Protein AF-A0A5N5TC20-F1 (afdb_monomer)

Radius of gyration: 16.51 Å; Cα contacts (8 Å, |Δi|>4): 158; chains: 1; bounding box: 36×31×54 Å

pLDDT: mean 88.15, std 13.9, range [43.94, 98.19]

Sequence (107 aa):
MNMAFHKQVLIDKEVLVNIVSNSEANRSLQSTLQPEPLHLLLEFHMQSATGAPVELLIQVTDESDPQLLLTAVISEKSYQSLRSSQGLLVDFKNFPLLFTELIEKCF

Mean predicted aligned error: 6.37 Å

Nearest PDB structures (foldseek):
  2y3v-assembly4_D  TM=8.595E-01  e=1.139E-04  Danio rerio
  4ckp-assembly1_B  TM=8.440E-01  e=1.205E-04  Leishmania major
  4ckm-assembly2_C  TM=8.521E-01  e=1.999E-04  Leishmania major
  4ckm-assembl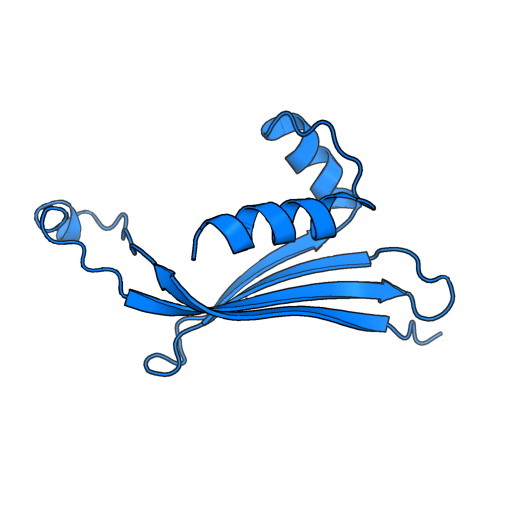y1_A-2  TM=8.443E-01  e=2.114E-04  Leishmania major
  4ckp-assembly1_E  TM=8.484E-01  e=4.916E-04  Leishmania major

Organism: NCBI:txid96803

Solvent-accessible surface area (backbone atoms only — not comparable to full-atom values): 6480 Å² total; per-residue (Å²): 131,88,82,58,68,40,78,45,79,76,43,80,45,78,43,77,40,76,81,82,69,90,49,81,89,45,66,86,59,65,88,68,73,64,64,42,78,31,36,37,36,31,35,41,35,22,33,59,91,75,67,44,80,47,32,40,39,40,38,41,35,32,94,90,40,84,82,47,70,48,77,48,77,44,33,64,76,57,39,56,58,50,30,65,77,68,68,51,90,67,54,72,86,55,36,64,60,57,49,47,62,55,56,59,70,75,108

InterPro domains:
  IPR032396 Spindle assembly abnormal protein 6, N-terminal [PF16531] (10-106)
  IPR038558 SAS-6, N-terminal domain superfamily [G3DSA:2.170.210.20] (7-107)

Foldseek 3Di:
DDQDKDKDKLDWDWDFAQDDDPDPVCPVVSPDRGTDTKTWTWMWIAGPPPRHTAWIKIWIGDPVDRVRTDIDIGGQVNVVVVCVVVVPPDHPVCVSVVVSVVVVVVD

Structure (mmCIF, N/CA/C/O backbone):
data_AF-A0A5N5TC20-F1
#
_entry.id   AF-A0A5N5TC20-F1
#
loop_
_atom_site.group_PDB
_atom_site.id
_atom_site.type_symbol
_atom_site.label_atom_id
_atom_site.label_alt_id
_atom_site.label_comp_id
_atom_site.label_asym_id
_atom_site.label_entity_id
_atom_site.label_seq_id
_atom_site.pdbx_PDB_ins_code
_atom_site.Cartn_x
_atom_site.Cartn_y
_atom_site.Cartn_z
_atom_site.occupancy
_atom_site.B_iso_or_equiv
_atom_site.auth_seq_id
_atom_site.auth_comp_id
_atom_site.auth_asym_id
_atom_site.auth_atom_id
_atom_site.pdbx_PDB_model_num
ATOM 1 N N . MET A 1 1 ? -5.630 1.370 -27.645 1.00 43.94 1 MET A N 1
ATOM 2 C CA . MET A 1 1 ? -5.236 0.017 -27.201 1.00 43.94 1 MET A CA 1
ATOM 3 C C . MET A 1 1 ? -5.478 -0.029 -25.701 1.00 43.94 1 MET A C 1
ATOM 5 O O . MET A 1 1 ? -4.817 0.723 -24.999 1.00 43.94 1 MET A O 1
ATOM 9 N N . ASN A 1 2 ? -6.491 -0.762 -25.226 1.00 46.72 2 ASN A N 1
ATOM 10 C CA . ASN A 1 2 ? -6.772 -0.863 -23.788 1.00 46.72 2 ASN A CA 1
ATOM 11 C C . ASN A 1 2 ? -5.582 -1.548 -23.113 1.00 46.72 2 ASN A C 1
ATOM 13 O O . ASN A 1 2 ? -5.293 -2.705 -23.414 1.00 46.72 2 ASN A O 1
ATOM 17 N N . MET A 1 3 ? -4.873 -0.836 -22.238 1.00 57.38 3 MET A N 1
ATOM 18 C CA . MET A 1 3 ? -3.901 -1.468 -21.355 1.00 57.38 3 MET A CA 1
ATOM 19 C C . MET A 1 3 ? -4.690 -2.178 -20.260 1.00 57.38 3 MET A C 1
ATOM 21 O O . MET A 1 3 ? -5.217 -1.541 -19.356 1.00 57.38 3 MET A O 1
ATOM 25 N N . ALA A 1 4 ? -4.843 -3.493 -20.396 1.00 79.50 4 ALA A N 1
ATOM 26 C CA . ALA A 1 4 ? -5.336 -4.317 -19.306 1.00 79.50 4 ALA A CA 1
ATOM 27 C C . ALA A 1 4 ? -4.272 -4.355 -18.197 1.00 79.50 4 ALA A C 1
ATOM 29 O O . ALA A 1 4 ? -3.072 -4.478 -18.479 1.00 79.50 4 ALA A O 1
ATOM 30 N N . PHE A 1 5 ? -4.725 -4.233 -16.952 1.00 80.88 5 PHE A N 1
ATOM 31 C CA . PHE A 1 5 ? -3.896 -4.349 -15.760 1.00 80.88 5 PHE A CA 1
ATOM 32 C C . PHE A 1 5 ? -4.316 -5.589 -14.978 1.00 80.88 5 PHE A C 1
ATOM 34 O O . PHE A 1 5 ? -5.503 -5.892 -14.856 1.00 80.88 5 PHE A O 1
ATOM 41 N N . HIS A 1 6 ? -3.330 -6.309 -14.459 1.00 89.19 6 HIS A N 1
ATOM 42 C CA . HIS A 1 6 ? -3.518 -7.354 -13.472 1.00 89.19 6 HIS A CA 1
ATOM 43 C C . HIS A 1 6 ? -3.269 -6.762 -12.085 1.00 89.19 6 HIS A C 1
ATOM 45 O O . HIS A 1 6 ? -2.299 -6.028 -11.892 1.00 89.19 6 HIS A O 1
ATOM 51 N N . LYS A 1 7 ? -4.150 -7.079 -11.138 1.00 92.56 7 LYS A N 1
ATOM 52 C CA . LYS A 1 7 ? -4.037 -6.658 -9.745 1.00 92.56 7 LYS A CA 1
ATOM 53 C C . LYS A 1 7 ? -3.665 -7.853 -8.881 1.00 92.56 7 LYS A C 1
ATOM 55 O O . LYS A 1 7 ? -4.331 -8.884 -8.959 1.00 92.56 7 LYS A O 1
ATOM 60 N N . GLN A 1 8 ? -2.651 -7.683 -8.046 1.00 94.06 8 GLN A N 1
ATOM 61 C CA . GLN A 1 8 ? -2.290 -8.623 -6.997 1.00 94.06 8 GLN A CA 1
ATOM 62 C C . GLN A 1 8 ? -2.524 -7.958 -5.641 1.00 94.06 8 GLN A C 1
ATOM 64 O O . GLN A 1 8 ? -1.855 -6.984 -5.308 1.00 94.06 8 GLN A O 1
ATOM 69 N N . VAL A 1 9 ? -3.448 -8.497 -4.852 1.00 96.81 9 VAL A N 1
ATOM 70 C CA . VAL A 1 9 ? -3.642 -8.078 -3.460 1.00 96.81 9 VAL A CA 1
ATOM 71 C C . VAL A 1 9 ? -2.504 -8.658 -2.618 1.00 96.81 9 VAL A C 1
ATOM 73 O O . VAL A 1 9 ? -2.258 -9.865 -2.654 1.00 96.81 9 VAL A O 1
ATOM 76 N N . LEU A 1 10 ? -1.785 -7.791 -1.909 1.00 96.88 10 LEU A N 1
ATOM 77 C CA . LEU A 1 10 ? -0.668 -8.140 -1.029 1.00 96.88 10 LEU A CA 1
ATOM 78 C C . LEU A 1 10 ? -1.101 -8.154 0.443 1.00 96.88 10 LEU A C 1
ATOM 80 O O . LEU A 1 10 ? -0.733 -9.064 1.176 1.00 96.88 10 LEU A O 1
ATOM 84 N N . ILE A 1 11 ? -1.919 -7.182 0.859 1.00 97.81 11 ILE A N 1
ATOM 85 C CA . ILE A 1 11 ? -2.552 -7.118 2.186 1.00 97.81 11 ILE A CA 1
ATOM 86 C C . ILE A 1 11 ? -3.986 -6.642 1.990 1.00 97.81 11 ILE A C 1
ATOM 88 O O . ILE A 1 11 ? -4.212 -5.743 1.191 1.00 97.81 11 ILE A O 1
ATOM 92 N N . ASP A 1 12 ? -4.921 -7.235 2.721 1.00 97.69 12 ASP A N 1
ATOM 93 C CA . ASP A 1 12 ? -6.325 -6.826 2.785 1.00 97.69 12 ASP A CA 1
ATOM 94 C C . ASP A 1 12 ? -6.860 -7.233 4.164 1.00 97.69 12 ASP A C 1
ATOM 96 O O . ASP A 1 12 ? -7.324 -8.361 4.353 1.00 97.69 12 ASP A O 1
ATOM 100 N N . LYS A 1 13 ? -6.591 -6.402 5.180 1.00 96.69 13 LYS A N 1
ATOM 101 C CA . LYS A 1 13 ? -6.765 -6.772 6.596 1.00 96.69 13 LYS A CA 1
ATOM 102 C C . LYS A 1 13 ? -7.085 -5.570 7.479 1.00 96.69 13 LYS A C 1
ATOM 104 O O . LYS A 1 13 ? -6.550 -4.486 7.272 1.00 96.69 13 LYS A O 1
ATOM 109 N N . GLU A 1 14 ? -7.839 -5.822 8.543 1.00 97.19 14 GLU A N 1
ATOM 110 C CA . GLU A 1 14 ? -7.954 -4.906 9.677 1.00 97.19 14 GL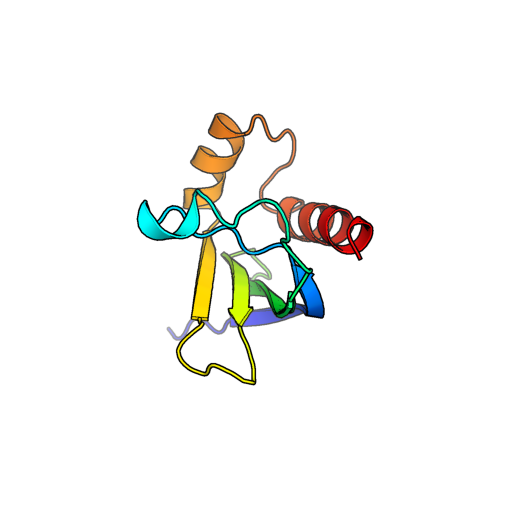U A CA 1
ATOM 111 C C . GLU A 1 14 ? -6.659 -4.914 10.509 1.00 97.19 14 GLU A C 1
ATOM 113 O O . GLU A 1 14 ? -6.106 -5.974 10.818 1.00 97.19 14 GLU A O 1
ATOM 118 N N . VAL A 1 15 ? -6.168 -3.727 10.858 1.00 96.19 15 VAL A N 1
ATOM 119 C CA . VAL A 1 15 ? -4.952 -3.495 11.643 1.00 96.19 15 VAL A CA 1
ATOM 120 C C . VAL A 1 15 ? -5.199 -2.414 12.694 1.00 96.19 15 VAL A C 1
ATOM 122 O O . VAL A 1 15 ? -5.929 -1.454 12.464 1.00 96.19 15 VAL A O 1
ATOM 125 N N . LEU A 1 16 ? -4.561 -2.548 13.858 1.00 94.81 16 LEU A N 1
ATOM 126 C CA . LEU A 1 16 ? -4.632 -1.542 14.917 1.00 94.81 16 LEU A CA 1
ATOM 127 C C . LEU A 1 16 ? -3.609 -0.429 14.662 1.00 94.81 16 LEU A C 1
ATOM 129 O O . LEU A 1 16 ? -2.405 -0.684 14.616 1.00 94.81 16 LEU A O 1
ATOM 133 N N . VAL A 1 17 ? -4.076 0.813 14.530 1.00 91.88 17 VAL A N 1
ATOM 134 C CA . VAL A 1 17 ? -3.242 1.970 14.172 1.00 91.88 17 VAL A CA 1
ATOM 135 C C . VAL A 1 17 ? -3.388 3.079 15.207 1.00 91.88 17 VAL A C 1
ATOM 137 O O . VAL A 1 17 ? -4.486 3.439 15.617 1.00 91.88 17 VAL A O 1
ATOM 140 N N . ASN A 1 18 ? -2.266 3.676 15.610 1.00 89.25 18 ASN A N 1
ATOM 141 C CA . ASN A 1 18 ? -2.293 4.906 16.399 1.00 89.25 18 ASN A CA 1
ATOM 142 C C . ASN A 1 18 ? -2.519 6.104 15.472 1.00 89.25 18 ASN A C 1
ATOM 144 O O . ASN A 1 18 ? -1.632 6.461 14.692 1.00 89.25 18 ASN A O 1
ATOM 148 N N . ILE A 1 19 ? -3.680 6.748 15.577 1.00 84.50 19 ILE A N 1
ATOM 149 C CA . ILE A 1 19 ? -4.024 7.911 14.755 1.00 84.50 19 ILE A CA 1
ATOM 150 C C . ILE A 1 19 ? -3.617 9.195 15.481 1.00 84.50 19 ILE A C 1
ATOM 152 O O . ILE A 1 19 ? -4.144 9.531 16.537 1.00 84.50 19 ILE A O 1
ATOM 156 N N . VAL A 1 20 ? -2.691 9.959 14.896 1.00 82.75 20 VAL A N 1
ATOM 157 C CA . VAL A 1 20 ? -2.269 11.259 15.442 1.00 82.75 20 VAL A CA 1
ATOM 158 C C . VAL A 1 20 ? -2.742 12.382 14.528 1.00 82.75 20 VAL A C 1
ATOM 160 O O . VAL A 1 20 ? -2.186 12.614 13.457 1.00 82.75 20 VAL A O 1
ATOM 163 N N . SER A 1 21 ? -3.753 13.126 14.974 1.00 74.44 21 SER A N 1
ATOM 164 C CA . SER A 1 21 ? -4.202 14.340 14.288 1.00 74.44 21 SER A CA 1
ATOM 165 C C . SER A 1 21 ? -3.320 15.532 14.661 1.00 74.44 21 SER A C 1
ATOM 167 O O . SER A 1 21 ? -3.193 15.873 15.835 1.00 74.44 21 SER A O 1
ATOM 169 N N . ASN A 1 22 ? -2.765 16.229 13.665 1.00 69.62 22 ASN A N 1
ATOM 170 C CA . ASN A 1 22 ? -1.903 17.404 13.876 1.00 69.62 22 ASN A CA 1
ATOM 171 C C . ASN A 1 22 ? -2.686 18.713 14.144 1.00 69.62 22 ASN A C 1
ATOM 173 O O . ASN A 1 22 ? -2.138 19.810 14.052 1.00 69.62 22 ASN A O 1
ATOM 177 N N . SER A 1 23 ? -3.980 18.597 14.453 1.00 70.31 23 SER A N 1
ATOM 178 C CA . SER A 1 23 ? -4.846 19.702 14.868 1.00 70.31 23 SER A CA 1
ATOM 179 C C . SER A 1 23 ? -4.367 20.275 16.207 1.00 70.31 23 SER A C 1
ATOM 181 O O . SER A 1 23 ? -4.157 19.532 17.168 1.00 70.31 23 SER A O 1
ATOM 183 N N . GLU A 1 24 ? -4.219 21.603 16.286 1.00 59.47 24 GLU A N 1
ATOM 184 C CA . GLU A 1 24 ? -3.825 22.312 17.515 1.00 59.47 24 GLU A CA 1
ATOM 185 C C . GLU A 1 24 ? -4.759 21.997 18.698 1.00 59.47 24 GLU A C 1
ATOM 187 O O . GLU A 1 24 ? -4.296 21.929 19.834 1.00 59.47 24 GLU A O 1
ATOM 192 N N . ALA A 1 25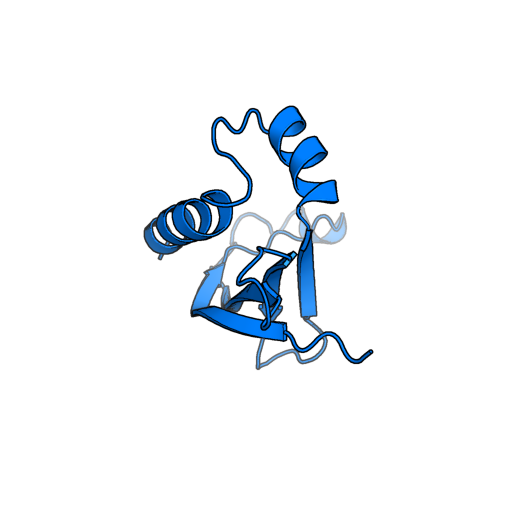 ? -6.038 21.704 18.432 1.00 58.94 25 ALA A N 1
ATOM 193 C CA . ALA A 1 25 ? -7.037 21.364 19.447 1.00 58.94 25 ALA A CA 1
ATOM 194 C C . ALA A 1 25 ? -6.809 19.991 20.111 1.00 58.94 25 ALA A C 1
ATOM 196 O O . ALA A 1 25 ? -7.236 19.784 21.244 1.00 58.94 25 ALA A O 1
ATOM 197 N N . ASN A 1 26 ? -6.104 19.071 19.444 1.00 55.00 26 ASN A N 1
ATOM 198 C CA . ASN A 1 26 ? -5.914 17.695 19.921 1.00 55.00 26 ASN A CA 1
ATOM 199 C C . ASN A 1 26 ? -4.546 17.450 20.570 1.00 55.00 26 ASN A C 1
ATOM 201 O O . ASN A 1 26 ? -4.311 16.370 21.107 1.00 55.00 26 ASN A O 1
ATOM 205 N N . ARG A 1 27 ? -3.646 18.443 20.579 1.00 55.00 27 ARG A N 1
ATOM 206 C CA . ARG A 1 27 ? -2.269 18.303 21.087 1.00 55.00 27 ARG A CA 1
ATOM 207 C C . ARG A 1 27 ? -2.208 18.021 22.602 1.00 55.00 27 ARG A C 1
ATOM 209 O O . ARG A 1 27 ? -1.281 17.366 23.065 1.00 55.00 27 ARG A O 1
ATOM 216 N N . SER A 1 28 ? -3.226 18.445 23.353 1.00 51.25 28 SER A N 1
ATOM 217 C CA . SER A 1 28 ? -3.365 18.246 24.808 1.00 51.25 28 SER A CA 1
ATOM 218 C C . SER A 1 28 ? -3.930 16.873 25.209 1.00 51.25 28 SER A C 1
ATOM 220 O O . SER A 1 28 ? -3.840 16.505 26.376 1.00 51.25 28 SER A O 1
ATOM 222 N N . LEU A 1 29 ? -4.533 16.134 24.267 1.00 54.00 29 LEU A N 1
ATOM 223 C CA . LEU A 1 29 ? -5.216 14.845 24.490 1.00 54.00 29 LEU A CA 1
ATOM 224 C C . LEU A 1 29 ? -4.395 13.636 23.999 1.00 54.00 29 LEU A C 1
ATOM 226 O O . LEU A 1 29 ? -4.825 12.494 24.124 1.00 54.00 29 LEU A O 1
ATOM 230 N N . GLN A 1 30 ? -3.184 13.870 23.478 1.00 53.66 30 GLN A N 1
ATOM 231 C CA . GLN A 1 30 ? -2.287 12.841 22.928 1.00 53.66 30 GLN A CA 1
ATOM 232 C C . GLN A 1 30 ? -1.762 11.829 23.972 1.00 53.66 30 GLN A C 1
ATOM 234 O O . GLN A 1 30 ? -1.072 10.883 23.602 1.00 53.66 30 GLN A O 1
ATOM 239 N N . SER A 1 31 ? -2.074 11.989 25.266 1.00 49.97 31 SER A N 1
ATOM 240 C CA . SER A 1 31 ? -1.640 11.076 26.334 1.00 49.97 31 SER A CA 1
ATOM 241 C C . SER A 1 31 ? -2.453 9.773 26.429 1.00 49.97 31 SER A C 1
ATOM 243 O O . SER A 1 31 ? -2.053 8.879 27.172 1.00 49.97 31 SER A O 1
ATOM 245 N N . THR A 1 32 ? -3.546 9.627 25.670 1.00 53.72 32 THR A N 1
ATOM 246 C CA . THR A 1 32 ? -4.394 8.417 25.635 1.00 53.72 32 THR A CA 1
ATOM 247 C C . THR A 1 32 ? -4.724 7.993 24.203 1.00 53.72 32 THR A C 1
ATOM 249 O O . THR A 1 32 ? -5.890 7.826 23.855 1.00 53.72 32 THR A O 1
ATOM 252 N N . LEU A 1 33 ? -3.715 7.846 23.344 1.00 65.50 33 LEU A N 1
ATOM 253 C CA . LEU A 1 33 ? -3.925 7.236 22.030 1.00 65.50 33 LEU A CA 1
ATOM 254 C C . LEU A 1 33 ? -4.184 5.738 22.225 1.00 65.50 33 LEU A C 1
ATOM 256 O O . LEU A 1 33 ? -3.260 4.973 22.500 1.00 65.50 33 LEU A O 1
ATOM 260 N N . GLN A 1 34 ? -5.452 5.337 22.157 1.00 80.75 34 GLN A N 1
ATOM 261 C CA . GLN A 1 34 ? -5.806 3.933 21.994 1.00 80.75 34 GLN A CA 1
ATOM 262 C C . GLN A 1 34 ? -5.696 3.593 20.503 1.00 80.75 34 GLN A C 1
ATOM 264 O O . GLN A 1 34 ? -6.159 4.388 19.687 1.00 80.75 34 GLN A O 1
ATOM 269 N N . PRO A 1 35 ? -5.071 2.462 20.131 1.00 90.25 35 PRO A N 1
ATOM 270 C CA . PRO A 1 35 ? -5.053 2.028 18.743 1.00 90.25 35 PRO A CA 1
ATOM 271 C C . PRO A 1 35 ? -6.481 1.834 18.224 1.00 90.25 35 PRO A C 1
ATOM 273 O O . PRO A 1 35 ? -7.293 1.193 18.894 1.00 90.25 35 PRO A O 1
ATOM 276 N N . GLU A 1 36 ? -6.765 2.360 17.039 1.00 90.81 36 GLU A N 1
ATOM 277 C CA . GLU A 1 36 ? -8.057 2.220 16.366 1.00 90.81 36 GLU A CA 1
ATOM 278 C C . GLU A 1 36 ? -7.957 1.153 15.263 1.00 90.81 36 GLU A C 1
ATOM 280 O O . GLU A 1 36 ? -6.926 1.089 14.580 1.00 90.81 36 GLU A O 1
ATOM 285 N N . PRO A 1 37 ? -8.972 0.283 15.098 1.00 94.62 37 PRO A N 1
ATOM 286 C CA . PRO A 1 37 ? -9.005 -0.681 14.007 1.00 94.62 37 PRO A CA 1
ATOM 287 C C . PRO A 1 37 ? -9.275 0.048 12.690 1.00 94.62 37 PRO A C 1
ATOM 289 O O . PRO A 1 37 ? -10.306 0.693 12.532 1.00 94.62 37 PRO A O 1
ATOM 292 N N . LEU A 1 38 ? -8.346 -0.059 11.746 1.00 96.12 38 LEU A N 1
ATOM 293 C CA . LEU A 1 38 ? -8.492 0.445 10.385 1.00 96.12 38 LEU A CA 1
ATOM 294 C C . LEU A 1 38 ? -8.224 -0.676 9.393 1.00 96.12 38 LEU A C 1
ATOM 296 O O . LEU A 1 38 ? -7.396 -1.552 9.631 1.00 96.12 38 LEU A O 1
ATOM 300 N N . HIS A 1 39 ? -8.874 -0.620 8.242 1.00 97.75 39 HIS A N 1
ATOM 301 C CA . HIS A 1 39 ? -8.653 -1.572 7.169 1.00 97.75 39 HIS A CA 1
ATOM 302 C C . HIS A 1 39 ? -7.516 -1.103 6.262 1.00 97.75 39 HIS A C 1
ATOM 304 O O . HIS A 1 39 ? -7.545 0.011 5.736 1.00 97.75 39 HIS A O 1
ATOM 310 N N . LEU A 1 40 ? -6.501 -1.947 6.091 1.00 98.00 40 LEU A N 1
ATOM 311 C CA . LEU A 1 40 ? -5.320 -1.701 5.275 1.00 98.00 40 LEU A CA 1
ATOM 312 C C . LEU A 1 40 ? -5.350 -2.593 4.032 1.00 98.00 40 LEU A C 1
ATOM 314 O O . LEU A 1 40 ? -5.297 -3.821 4.127 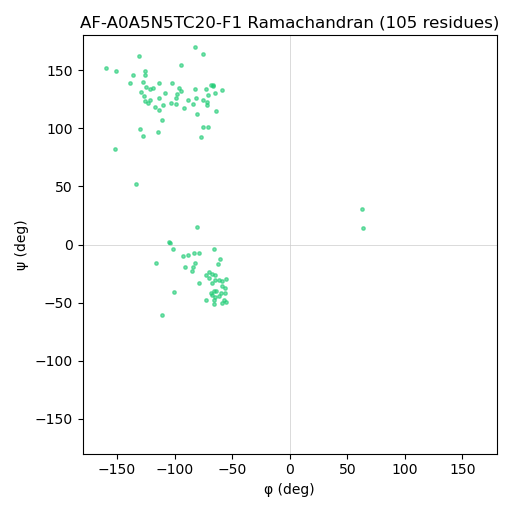1.00 98.00 40 LEU A O 1
ATOM 318 N N . LEU A 1 41 ? -5.348 -1.952 2.866 1.00 98.12 41 LEU A N 1
ATOM 319 C CA . LEU A 1 41 ? -5.248 -2.598 1.563 1.00 98.12 41 LEU A CA 1
ATOM 320 C C . LEU A 1 41 ? -3.924 -2.220 0.894 1.00 98.12 41 LEU A C 1
ATOM 322 O O . LEU A 1 41 ? -3.618 -1.041 0.712 1.00 98.12 41 LEU A O 1
ATOM 326 N N . LEU A 1 42 ? -3.147 -3.223 0.492 1.00 98.06 42 LEU A N 1
ATOM 327 C CA . LEU A 1 42 ? -1.991 -3.075 -0.387 1.00 98.06 42 LEU A CA 1
ATOM 328 C C . LEU A 1 42 ? -2.260 -3.857 -1.675 1.00 98.06 42 LEU A C 1
ATOM 330 O O . LEU A 1 42 ? -2.368 -5.082 -1.636 1.00 98.06 42 LEU A O 1
ATOM 334 N N . GLU A 1 43 ? -2.307 -3.176 -2.820 1.00 97.19 43 GLU A N 1
ATOM 335 C CA . GLU A 1 43 ? -2.421 -3.812 -4.139 1.00 97.19 43 GLU A CA 1
ATOM 336 C C . GLU A 1 43 ? -1.205 -3.483 -5.001 1.00 97.19 43 GLU A C 1
ATOM 338 O O . GLU A 1 43 ? -0.796 -2.329 -5.120 1.00 97.19 43 GLU A O 1
ATOM 343 N N . PHE A 1 44 ? -0.654 -4.488 -5.673 1.00 95.56 44 PHE A N 1
ATOM 344 C CA . PHE A 1 44 ? 0.350 -4.289 -6.704 1.00 95.56 44 PHE A CA 1
ATOM 345 C C . PHE A 1 44 ? -0.261 -4.449 -8.091 1.00 95.56 44 PHE A C 1
ATOM 347 O O . PHE A 1 44 ? -0.831 -5.488 -8.435 1.00 95.56 44 PHE A O 1
ATOM 354 N N . HIS A 1 45 ? -0.150 -3.399 -8.896 1.00 94.44 45 HIS A N 1
ATOM 355 C CA . HIS A 1 45 ? -0.671 -3.356 -10.251 1.00 94.44 45 HIS A CA 1
ATOM 356 C C . HIS A 1 45 ? 0.441 -3.664 -11.248 1.00 94.44 45 HIS A C 1
ATOM 358 O O . HIS A 1 45 ? 1.513 -3.055 -11.235 1.00 94.44 45 HIS A O 1
ATOM 364 N N . MET A 1 46 ? 0.163 -4.597 -12.152 1.00 90.94 46 MET A N 1
ATOM 365 C CA . MET A 1 46 ? 1.078 -5.041 -13.197 1.00 90.94 46 MET A CA 1
ATOM 366 C C . MET A 1 46 ? 0.398 -4.928 -14.559 1.00 90.94 46 MET A C 1
ATOM 368 O O . MET A 1 46 ? -0.805 -5.141 -14.702 1.00 90.94 46 MET A O 1
ATOM 372 N N . GLN A 1 47 ? 1.159 -4.614 -15.598 1.00 90.69 47 GLN A N 1
ATOM 373 C CA . GLN A 1 47 ? 0.643 -4.580 -16.959 1.00 90.69 47 GLN A CA 1
ATOM 374 C C . GLN A 1 47 ? 0.380 -6.013 -17.441 1.00 90.69 47 GLN A C 1
ATOM 376 O O . GLN A 1 47 ? 1.301 -6.825 -17.487 1.00 90.69 47 GLN A O 1
ATOM 381 N N . SER A 1 48 ? -0.851 -6.333 -17.855 1.00 86.50 48 SER A N 1
ATOM 382 C CA . SER A 1 48 ? -1.244 -7.723 -18.151 1.00 86.50 48 SER A CA 1
ATOM 383 C C . SER A 1 48 ? -0.442 -8.374 -19.282 1.00 86.50 48 SER A C 1
ATOM 385 O O . SER A 1 48 ? -0.262 -9.585 -19.279 1.00 86.50 48 SER A O 1
ATOM 387 N N . ALA A 1 49 ? 0.031 -7.592 -20.257 1.00 86.75 49 ALA A N 1
ATOM 388 C CA . ALA A 1 49 ? 0.734 -8.121 -21.428 1.00 86.75 49 ALA A CA 1
ATOM 389 C C . ALA A 1 49 ? 2.200 -8.496 -21.154 1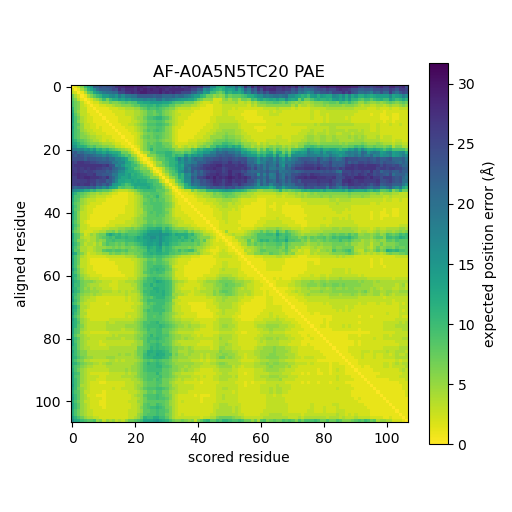.00 86.75 49 ALA A C 1
ATOM 391 O O . ALA A 1 49 ? 2.731 -9.408 -21.779 1.00 86.75 49 ALA A O 1
ATOM 392 N N . THR A 1 50 ? 2.863 -7.768 -20.258 1.00 85.50 50 THR A N 1
ATOM 393 C CA . THR A 1 50 ? 4.314 -7.870 -20.026 1.00 85.50 50 THR A CA 1
ATOM 394 C C . THR A 1 50 ? 4.648 -8.358 -18.621 1.00 85.50 50 THR A C 1
ATOM 396 O O . THR A 1 50 ? 5.790 -8.726 -18.360 1.00 85.50 50 THR A O 1
ATOM 399 N N . GLY A 1 51 ? 3.682 -8.319 -17.698 1.00 83.56 51 GLY A N 1
ATOM 400 C CA . GLY A 1 51 ? 3.937 -8.440 -16.267 1.00 83.56 51 GLY A CA 1
ATOM 401 C C . GLY A 1 51 ? 4.791 -7.291 -15.723 1.00 83.56 51 GLY A C 1
ATOM 402 O O . GLY A 1 51 ? 5.345 -7.410 -14.634 1.00 83.56 51 GLY A O 1
ATOM 403 N N . ALA A 1 52 ? 4.956 -6.196 -16.475 1.00 85.00 52 ALA A N 1
ATOM 404 C CA . ALA A 1 52 ? 5.754 -5.071 -16.017 1.00 85.00 52 ALA A CA 1
ATOM 405 C C . ALA A 1 52 ? 5.072 -4.407 -14.811 1.00 85.00 52 ALA A C 1
ATOM 407 O O . ALA A 1 52 ? 3.849 -4.225 -14.835 1.00 85.00 52 ALA A O 1
ATOM 408 N N . PRO A 1 53 ? 5.833 -4.052 -13.765 1.00 83.94 53 PRO A N 1
ATOM 409 C CA . PRO A 1 53 ? 5.285 -3.388 -12.595 1.00 83.94 53 PRO A CA 1
ATOM 410 C C . PRO A 1 53 ? 4.786 -1.991 -12.977 1.00 83.94 53 PRO A C 1
ATOM 412 O O . PRO A 1 53 ? 5.438 -1.284 -13.741 1.00 83.94 53 PRO A O 1
ATOM 415 N N . VAL A 1 54 ? 3.620 -1.598 -12.469 1.00 91.00 54 VAL A N 1
ATOM 416 C CA . VAL A 1 54 ? 2.996 -0.304 -12.788 1.00 91.00 54 VAL A CA 1
ATOM 417 C C . VAL A 1 54 ? 3.021 0.589 -11.560 1.00 91.00 54 VAL A C 1
ATOM 419 O O . VAL A 1 54 ? 3.650 1.649 -11.573 1.00 91.00 54 VAL A O 1
ATOM 422 N N . GLU A 1 55 ? 2.377 0.143 -10.485 1.00 95.69 55 GLU A N 1
ATOM 423 C CA . GLU A 1 55 ? 2.243 0.911 -9.251 1.00 95.69 55 GLU A CA 1
ATOM 424 C C . GLU A 1 55 ? 1.916 0.015 -8.054 1.00 95.69 55 GLU A C 1
ATOM 426 O O . GLU A 1 55 ? 1.303 -1.041 -8.202 1.00 95.69 55 GLU A O 1
ATOM 431 N N . LEU A 1 56 ? 2.328 0.456 -6.868 1.00 96.88 56 LEU A N 1
ATOM 432 C CA . LEU A 1 56 ? 1.842 -0.039 -5.584 1.00 96.88 56 LEU A CA 1
ATOM 433 C C . LEU A 1 56 ? 0.779 0.935 -5.065 1.00 96.88 56 LEU A C 1
ATOM 435 O O . LEU A 1 56 ? 1.069 2.116 -4.863 1.00 96.88 56 LEU A O 1
ATOM 439 N N . LEU A 1 57 ? -0.430 0.433 -4.854 1.00 97.50 57 LEU A N 1
ATOM 440 C CA . LEU A 1 57 ? -1.536 1.122 -4.205 1.00 97.50 57 LEU A CA 1
ATOM 441 C C . LEU A 1 57 ? -1.549 0.750 -2.721 1.00 97.50 57 LEU A C 1
ATOM 443 O O . LEU A 1 57 ? -1.483 -0.427 -2.375 1.00 97.50 57 LEU A O 1
ATOM 447 N N . ILE A 1 58 ? -1.654 1.754 -1.857 1.00 98.06 58 ILE A N 1
ATOM 448 C CA . ILE A 1 58 ? -1.822 1.599 -0.412 1.00 98.06 58 ILE A CA 1
ATOM 449 C C . ILE A 1 58 ? -3.064 2.393 -0.026 1.00 98.06 58 ILE A C 1
ATOM 451 O O . ILE A 1 58 ? -3.126 3.596 -0.295 1.00 98.06 58 ILE A O 1
ATOM 455 N N . GLN A 1 59 ? -4.039 1.742 0.597 1.00 98.19 59 GLN A N 1
ATOM 456 C CA . GLN A 1 59 ? -5.246 2.389 1.093 1.00 98.19 59 GLN A CA 1
ATOM 457 C C . GLN A 1 59 ? -5.471 2.062 2.560 1.00 98.19 59 GLN A C 1
ATOM 459 O O . GLN A 1 59 ? -5.266 0.931 2.990 1.00 98.19 59 GLN A O 1
ATOM 464 N N . VAL A 1 60 ? -5.897 3.074 3.308 1.00 97.38 60 VAL A N 1
ATOM 465 C CA . VAL A 1 60 ? -6.376 2.933 4.679 1.00 97.38 60 VAL A CA 1
ATOM 466 C C . VAL A 1 60 ? -7.803 3.454 4.717 1.00 97.38 60 VAL A C 1
ATOM 468 O O . VAL A 1 60 ? -8.051 4.594 4.306 1.00 97.38 60 VAL A O 1
ATOM 471 N N . THR A 1 61 ? -8.719 2.611 5.178 1.00 97.44 61 THR A N 1
ATOM 472 C CA . THR A 1 61 ? -10.151 2.901 5.287 1.00 97.44 61 THR A CA 1
ATOM 473 C C . THR A 1 61 ? -10.687 2.534 6.663 1.00 97.44 61 THR A C 1
ATOM 475 O O . THR A 1 61 ? -10.068 1.757 7.384 1.00 97.44 61 THR A O 1
ATOM 478 N N . ASP A 1 62 ? -11.854 3.062 7.011 1.00 95.00 62 ASP A N 1
ATOM 479 C CA . ASP A 1 62 ? -12.612 2.681 8.205 1.00 95.00 62 ASP A CA 1
ATOM 480 C C . ASP A 1 62 ? -14.040 2.304 7.787 1.00 95.00 62 ASP A C 1
ATOM 482 O O . ASP A 1 62 ? -14.707 3.060 7.081 1.00 95.00 62 ASP A O 1
ATOM 486 N N . GLU A 1 63 ? -14.517 1.123 8.190 1.00 90.94 63 GLU A N 1
ATO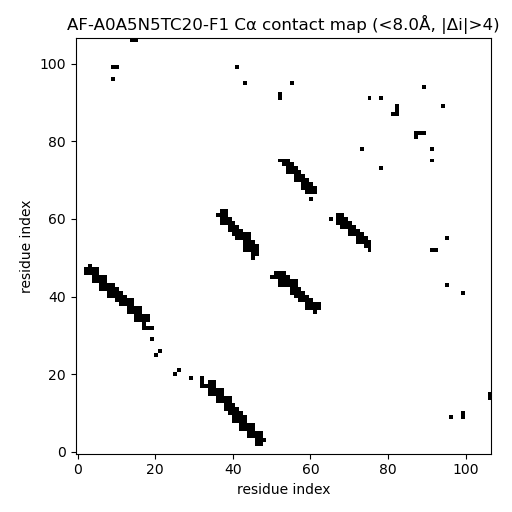M 487 C CA . GLU A 1 63 ? -15.896 0.700 7.909 1.00 90.94 63 GLU A CA 1
ATOM 488 C C . GLU A 1 63 ? -16.932 1.554 8.660 1.00 90.94 63 GLU A C 1
ATOM 490 O O . GLU A 1 63 ? -18.076 1.682 8.214 1.00 90.94 63 GLU A O 1
ATOM 495 N N . SER A 1 64 ? -16.540 2.146 9.791 1.00 90.25 64 SER A N 1
ATOM 496 C CA . SER A 1 64 ? -17.386 2.998 10.626 1.00 90.25 64 SER A CA 1
ATOM 497 C C . SER A 1 64 ? -17.430 4.458 10.159 1.00 90.25 64 SER A C 1
ATOM 499 O O . SER A 1 64 ? -18.427 5.144 10.406 1.00 90.25 64 SER A O 1
ATOM 501 N N . ASP A 1 65 ? -16.414 4.905 9.411 1.00 92.81 65 ASP A N 1
ATOM 502 C CA . ASP A 1 65 ? -16.354 6.219 8.767 1.00 92.81 65 ASP A CA 1
ATOM 503 C C . ASP A 1 65 ? -16.048 6.103 7.260 1.00 92.81 65 ASP A C 1
ATOM 505 O O . ASP A 1 65 ? -14.889 6.152 6.841 1.00 92.81 65 ASP A O 1
ATOM 509 N N . PRO A 1 66 ? -17.086 6.056 6.401 1.00 91.50 66 PRO A N 1
ATOM 510 C CA . PRO A 1 66 ? -16.912 6.007 4.950 1.00 91.50 66 PRO A CA 1
ATOM 511 C C . PRO A 1 66 ? -16.173 7.211 4.343 1.00 91.50 66 PRO A C 1
ATOM 513 O O . PRO A 1 66 ? -15.838 7.180 3.157 1.00 91.50 66 PRO A O 1
ATOM 516 N N . GLN A 1 67 ? -15.972 8.298 5.098 1.00 92.44 67 GLN A N 1
ATOM 517 C CA . GLN A 1 67 ? -15.200 9.458 4.644 1.00 92.44 67 GLN A CA 1
ATOM 518 C C . GLN A 1 67 ? -13.696 9.272 4.857 1.00 92.44 67 GLN A C 1
ATOM 520 O O . GLN A 1 67 ? -12.904 9.948 4.189 1.00 92.44 67 GLN A O 1
ATOM 525 N N . LEU A 1 68 ? -13.284 8.355 5.737 1.00 91.56 68 LEU A N 1
ATOM 526 C CA . LEU A 1 68 ? -11.882 8.026 5.933 1.00 91.56 68 LEU A CA 1
ATOM 527 C C . LEU A 1 68 ? -11.397 7.139 4.781 1.00 91.56 68 LEU A C 1
ATOM 529 O O . LEU A 1 68 ? -11.481 5.915 4.816 1.00 91.56 68 LEU A O 1
ATOM 533 N N . LEU A 1 69 ? -10.855 7.783 3.749 1.00 95.38 69 LEU A N 1
ATOM 534 C CA . LEU A 1 69 ? -10.151 7.130 2.651 1.00 95.38 69 LEU A CA 1
ATOM 535 C C . LEU A 1 69 ? -8.805 7.817 2.436 1.00 95.38 69 LEU A C 1
ATOM 537 O O . LEU A 1 69 ? -8.705 8.853 1.776 1.00 95.38 69 LEU A O 1
ATOM 541 N N . LEU A 1 70 ? -7.748 7.214 2.968 1.00 96.12 70 LEU A N 1
ATOM 542 C CA . LEU A 1 70 ? -6.380 7.649 2.716 1.00 96.12 70 LEU A CA 1
ATOM 543 C C . LEU A 1 70 ? -5.782 6.758 1.639 1.00 96.12 70 LEU A C 1
ATOM 545 O O . LEU A 1 70 ? -5.809 5.539 1.752 1.00 96.12 70 LEU A O 1
ATOM 549 N N . THR A 1 71 ? -5.261 7.359 0.573 1.00 97.44 71 THR A N 1
ATOM 550 C CA . THR A 1 71 ? -4.681 6.623 -0.555 1.00 97.44 71 THR A CA 1
ATOM 551 C C . THR A 1 71 ? -3.289 7.151 -0.873 1.00 97.44 71 THR A C 1
ATOM 553 O O . THR A 1 71 ? -3.095 8.354 -1.045 1.00 97.44 71 THR A O 1
ATOM 556 N N . ALA A 1 72 ? -2.331 6.239 -1.005 1.00 97.00 72 ALA A N 1
ATOM 557 C CA . ALA A 1 72 ? -1.013 6.502 -1.560 1.00 97.00 72 ALA A CA 1
ATOM 558 C C . ALA A 1 72 ? -0.778 5.599 -2.776 1.00 97.00 72 ALA A C 1
ATOM 560 O O . ALA A 1 72 ? -1.038 4.399 -2.731 1.00 97.00 72 ALA A O 1
ATOM 561 N N . VAL A 1 73 ? -0.269 6.182 -3.863 1.00 96.69 73 VAL A N 1
ATOM 562 C CA . VAL A 1 73 ? 0.058 5.458 -5.098 1.00 96.69 73 VAL A CA 1
ATOM 563 C C . VAL A 1 73 ? 1.525 5.683 -5.436 1.00 96.69 73 VAL A C 1
ATOM 565 O O . VAL A 1 73 ? 1.978 6.819 -5.609 1.00 96.69 73 VAL A O 1
ATOM 568 N N . ILE A 1 74 ? 2.280 4.594 -5.538 1.00 96.81 74 ILE A N 1
ATOM 569 C CA . ILE A 1 74 ? 3.711 4.610 -5.829 1.00 96.81 74 ILE A CA 1
ATOM 570 C C . ILE A 1 74 ? 3.928 3.957 -7.190 1.00 96.81 74 ILE A C 1
ATOM 572 O O . ILE A 1 74 ? 4.016 2.739 -7.304 1.00 96.81 74 ILE A O 1
ATOM 576 N N . SER A 1 75 ? 4.031 4.787 -8.223 1.00 95.31 75 SER A N 1
ATOM 577 C CA . SER A 1 75 ? 4.487 4.374 -9.553 1.00 95.31 75 SER A CA 1
ATOM 578 C C . SER A 1 75 ? 6.003 4.167 -9.589 1.00 95.31 75 SER A C 1
ATOM 580 O O . SER A 1 75 ? 6.733 4.733 -8.772 1.00 95.31 75 SER A O 1
ATOM 582 N N . GLU A 1 76 ? 6.509 3.480 -10.613 1.00 92.12 76 GLU A N 1
ATOM 583 C CA . GLU A 1 76 ? 7.959 3.365 -10.835 1.00 92.12 76 GLU A CA 1
ATOM 584 C C . GLU A 1 76 ? 8.650 4.739 -10.942 1.00 92.12 76 GLU A C 1
ATOM 586 O O . GLU A 1 76 ? 9.749 4.947 -10.420 1.00 92.12 76 GLU A O 1
ATOM 591 N N . LYS A 1 77 ? 7.981 5.716 -11.571 1.00 92.75 77 LYS A N 1
ATOM 592 C CA . LYS A 1 77 ? 8.503 7.081 -11.724 1.00 92.75 77 LYS A CA 1
ATOM 593 C C . LYS A 1 77 ? 8.629 7.795 -10.377 1.00 92.75 77 LYS A C 1
ATOM 595 O O . LYS A 1 77 ? 9.664 8.403 -10.112 1.00 92.75 77 LYS A O 1
ATOM 600 N N . SER A 1 78 ? 7.593 7.745 -9.537 1.00 95.56 78 SER A N 1
ATOM 601 C CA . SER A 1 78 ? 7.617 8.386 -8.212 1.00 95.56 78 SER A CA 1
ATOM 602 C C . SER A 1 78 ? 8.511 7.640 -7.220 1.00 95.56 78 SER A C 1
ATOM 604 O O . SER A 1 78 ? 9.093 8.269 -6.333 1.00 95.56 78 SER A O 1
ATOM 606 N N . TYR A 1 79 ? 8.703 6.331 -7.413 1.00 96.81 79 TYR A N 1
ATOM 607 C CA . TYR A 1 79 ? 9.600 5.528 -6.592 1.00 96.81 79 TYR A CA 1
ATOM 608 C C . TYR A 1 79 ? 11.041 6.036 -6.621 1.00 96.81 79 TYR A C 1
ATOM 610 O O . TYR A 1 79 ? 11.694 6.013 -5.588 1.00 96.81 79 TYR A O 1
ATOM 618 N N . GLN A 1 80 ? 11.549 6.551 -7.746 1.00 94.75 80 GLN A N 1
ATOM 619 C CA . GLN A 1 80 ? 12.935 7.043 -7.800 1.00 94.75 80 GLN A CA 1
ATOM 620 C C . GLN A 1 80 ? 13.185 8.180 -6.799 1.00 94.75 80 GLN A C 1
ATOM 622 O O . GLN A 1 80 ? 14.194 8.181 -6.096 1.00 94.75 80 GLN A O 1
ATOM 627 N N . SER A 1 81 ? 12.237 9.113 -6.673 1.00 96.19 81 SER A N 1
ATOM 628 C CA . SER A 1 81 ? 12.321 10.189 -5.682 1.00 96.19 81 SER A CA 1
ATOM 629 C C . SER A 1 81 ? 12.186 9.665 -4.251 1.00 96.19 81 SER A C 1
ATOM 631 O O . SER A 1 81 ? 12.952 10.085 -3.385 1.00 96.19 81 SER A O 1
ATOM 633 N N . LEU A 1 82 ? 11.259 8.729 -4.008 1.00 96.50 82 LEU A N 1
ATOM 634 C CA . LEU A 1 82 ? 11.081 8.080 -2.703 1.00 96.50 82 LEU A CA 1
ATOM 635 C C . LE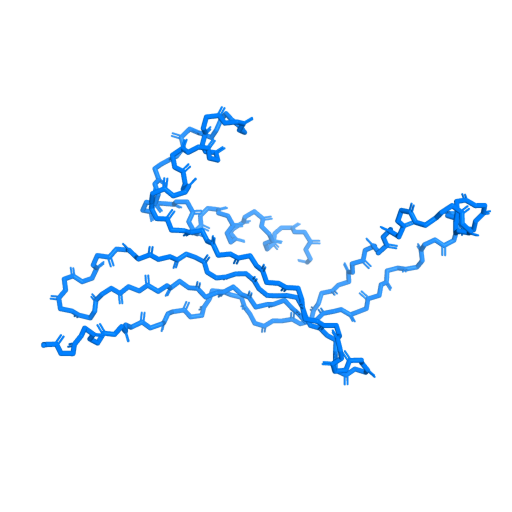U A 1 82 ? 12.341 7.317 -2.273 1.00 96.50 82 LEU A C 1
ATOM 637 O O . LEU A 1 82 ? 12.790 7.428 -1.136 1.00 96.50 82 LEU A O 1
ATOM 641 N N . ARG A 1 83 ? 12.939 6.576 -3.207 1.00 96.62 83 ARG A N 1
ATOM 642 C CA . ARG A 1 83 ? 14.155 5.794 -3.004 1.00 96.62 83 ARG A CA 1
ATOM 643 C C . ARG A 1 83 ? 15.294 6.683 -2.526 1.00 96.62 83 ARG A C 1
ATOM 645 O O . ARG A 1 83 ? 15.952 6.347 -1.547 1.00 96.62 83 ARG A O 1
ATOM 652 N N . SER A 1 84 ? 15.506 7.820 -3.188 1.00 96.00 84 SER A N 1
ATOM 653 C CA . SER A 1 84 ? 16.539 8.778 -2.791 1.00 96.00 84 SER A CA 1
ATOM 654 C C . SER A 1 84 ? 16.234 9.457 -1.457 1.00 96.00 84 SER A C 1
ATOM 656 O O . SER A 1 84 ? 17.137 9.572 -0.635 1.00 96.00 84 SER A O 1
ATOM 658 N N . SER A 1 85 ? 14.992 9.893 -1.220 1.00 97.12 85 SER A N 1
ATOM 659 C CA . SER A 1 85 ? 14.643 10.632 0.004 1.00 97.12 85 SER A CA 1
ATOM 660 C C . SER A 1 85 ? 14.656 9.765 1.264 1.00 97.12 85 SER A C 1
ATOM 662 O O . SER A 1 85 ? 14.946 10.275 2.341 1.00 97.12 85 SER A O 1
ATOM 664 N N . GLN A 1 86 ? 14.383 8.466 1.125 1.00 95.69 86 GLN A N 1
ATOM 665 C CA . GLN A 1 86 ? 14.344 7.500 2.229 1.00 95.69 86 GLN A CA 1
ATOM 666 C C . GLN A 1 86 ? 15.586 6.595 2.291 1.00 95.69 86 GLN A C 1
ATOM 668 O O . GLN A 1 86 ? 15.661 5.711 3.139 1.00 95.69 86 GLN A O 1
ATOM 673 N N . GLY A 1 87 ? 16.561 6.771 1.391 1.00 95.81 87 GLY A N 1
ATOM 674 C CA . GLY A 1 87 ? 17.770 5.941 1.352 1.00 95.81 87 GLY A CA 1
ATOM 675 C C . GLY A 1 87 ? 17.505 4.458 1.056 1.00 95.81 87 GLY A C 1
ATOM 676 O O . GLY A 1 87 ? 18.238 3.594 1.537 1.00 95.81 87 GLY A O 1
ATOM 677 N N . LEU A 1 88 ? 16.460 4.140 0.281 1.00 96.62 88 LEU A N 1
ATOM 678 C CA . LEU A 1 88 ? 16.090 2.754 -0.017 1.00 96.62 88 LEU A CA 1
ATOM 679 C C . LEU A 1 88 ? 17.115 2.104 -0.955 1.00 96.62 88 LEU A C 1
ATOM 681 O O . LEU A 1 88 ? 17.421 2.598 -2.045 1.00 96.62 88 LEU A O 1
ATOM 685 N N . LEU A 1 89 ? 17.607 0.932 -0.563 1.00 96.00 89 LEU A N 1
ATOM 686 C CA . LEU A 1 89 ? 18.618 0.199 -1.330 1.00 96.00 89 LEU A CA 1
ATOM 687 C C . LEU A 1 89 ? 18.018 -0.739 -2.389 1.00 96.00 89 LEU A C 1
ATOM 689 O O . LEU A 1 89 ? 18.746 -1.240 -3.242 1.00 96.00 89 LEU A O 1
ATOM 693 N N . VAL A 1 90 ? 16.700 -0.927 -2.383 1.00 95.75 90 VAL A N 1
ATOM 694 C CA . VAL A 1 90 ? 15.981 -1.878 -3.244 1.00 95.75 90 VAL A CA 1
ATOM 695 C C . VAL A 1 90 ? 15.464 -1.201 -4.516 1.00 95.75 90 VAL A C 1
ATOM 697 O O . VAL A 1 90 ? 15.274 0.019 -4.555 1.00 95.75 90 VAL A O 1
ATOM 700 N N . ASP A 1 91 ? 15.267 -1.970 -5.585 1.00 94.31 91 ASP A N 1
ATOM 701 C CA . ASP A 1 91 ? 14.629 -1.477 -6.809 1.00 94.31 91 ASP A CA 1
ATOM 702 C C . ASP A 1 91 ? 13.095 -1.503 -6.696 1.00 94.31 91 ASP A C 1
ATOM 704 O O . ASP A 1 91 ? 12.532 -2.067 -5.758 1.00 94.31 91 ASP A O 1
ATOM 708 N N . PHE A 1 92 ? 12.407 -0.882 -7.658 1.00 94.19 92 PHE A N 1
ATOM 709 C CA . PHE A 1 92 ? 10.945 -0.832 -7.643 1.00 94.19 92 PHE A CA 1
ATOM 710 C C . PHE A 1 92 ? 10.307 -2.219 -7.789 1.00 94.19 92 PHE A C 1
ATOM 712 O O . PHE A 1 92 ? 9.243 -2.465 -7.238 1.00 94.19 92 PHE A O 1
ATOM 719 N N . LYS A 1 93 ? 10.959 -3.146 -8.500 1.00 91.44 93 LYS A N 1
ATOM 720 C CA . LYS A 1 93 ? 10.430 -4.494 -8.726 1.00 91.44 93 LYS A CA 1
ATOM 721 C C . LYS A 1 93 ? 10.330 -5.293 -7.425 1.00 91.44 93 LYS A C 1
ATOM 723 O O . LYS A 1 93 ? 9.358 -6.016 -7.237 1.00 91.44 93 LYS A O 1
ATOM 728 N N . ASN A 1 94 ? 11.324 -5.169 -6.547 1.00 92.81 94 ASN A N 1
ATOM 729 C CA . ASN A 1 94 ? 11.362 -5.879 -5.268 1.00 92.81 94 ASN A CA 1
ATOM 730 C C . ASN A 1 94 ? 10.727 -5.080 -4.119 1.00 92.81 94 ASN A C 1
ATOM 732 O O . ASN A 1 94 ? 10.361 -5.665 -3.101 1.00 92.81 94 ASN A O 1
ATOM 736 N N . PHE A 1 95 ? 10.584 -3.759 -4.265 1.00 95.25 95 PHE A N 1
ATOM 737 C CA . PHE A 1 95 ? 10.060 -2.886 -3.215 1.00 95.25 95 PHE A CA 1
ATOM 738 C C . PHE A 1 95 ? 8.677 -3.304 -2.672 1.00 95.25 95 PHE A C 1
ATOM 740 O O . PHE A 1 95 ? 8.578 -3.431 -1.456 1.00 95.25 95 PHE A O 1
ATOM 747 N N . PRO A 1 96 ? 7.636 -3.577 -3.487 1.00 94.25 96 PRO A N 1
ATOM 748 C CA . PRO A 1 96 ? 6.314 -3.970 -2.988 1.00 94.25 96 PRO A CA 1
ATOM 749 C C . PRO A 1 96 ? 6.327 -5.204 -2.087 1.00 94.25 96 PRO A C 1
ATOM 751 O O . PRO A 1 96 ? 5.666 -5.214 -1.050 1.00 94.25 96 PRO A O 1
ATOM 754 N N . LEU A 1 97 ? 7.107 -6.224 -2.459 1.00 93.31 97 LEU A N 1
ATOM 755 C CA . LEU A 1 97 ? 7.233 -7.451 -1.678 1.00 93.31 97 LEU A CA 1
ATOM 756 C C . LEU A 1 97 ? 7.913 -7.166 -0.334 1.00 93.31 97 LEU A C 1
ATOM 758 O O . LEU A 1 97 ? 7.364 -7.490 0.711 1.00 93.31 97 LEU A O 1
ATOM 762 N N . LEU A 1 98 ? 9.062 -6.487 -0.351 1.00 95.81 98 LEU A N 1
ATOM 763 C CA . LEU A 1 98 ? 9.812 -6.181 0.871 1.00 95.81 98 LEU A CA 1
ATOM 764 C C . LEU A 1 98 ? 9.082 -5.184 1.782 1.00 95.81 98 LEU A C 1
ATOM 766 O O . LEU A 1 98 ? 9.193 -5.262 3.003 1.00 95.81 98 LEU A O 1
ATOM 770 N N . PHE A 1 99 ? 8.328 -4.250 1.202 1.00 95.62 99 PHE A N 1
ATOM 771 C CA . PHE A 1 99 ? 7.453 -3.349 1.945 1.00 95.62 99 PHE A CA 1
ATOM 772 C C . PHE A 1 99 ? 6.328 -4.128 2.632 1.00 95.62 99 PHE A C 1
ATOM 774 O O . PHE A 1 99 ? 6.091 -3.925 3.817 1.00 95.62 99 PHE A O 1
ATOM 781 N N . THR A 1 100 ? 5.697 -5.066 1.922 1.00 96.00 100 THR A N 1
ATOM 782 C CA . THR A 1 100 ? 4.678 -5.961 2.492 1.00 96.00 100 THR A CA 1
ATOM 783 C C . THR A 1 100 ? 5.251 -6.769 3.653 1.00 96.00 100 THR A C 1
ATOM 785 O O . THR A 1 100 ? 4.705 -6.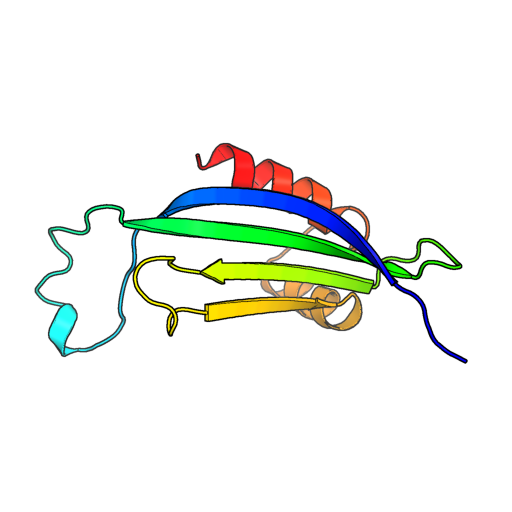714 4.748 1.00 96.00 100 THR A O 1
ATOM 788 N N . GLU A 1 101 ? 6.406 -7.416 3.468 1.00 96.69 101 GLU A N 1
ATOM 789 C CA . GLU A 1 101 ? 7.088 -8.175 4.528 1.00 96.69 101 GLU A CA 1
ATOM 790 C C . GLU A 1 101 ? 7.454 -7.320 5.752 1.00 96.69 101 GLU A C 1
ATOM 792 O O . GLU A 1 101 ? 7.544 -7.831 6.869 1.00 96.69 101 GLU A O 1
ATOM 797 N N . LEU A 1 102 ? 7.735 -6.028 5.558 1.00 95.44 102 LEU A N 1
ATOM 798 C CA . LEU A 1 102 ? 7.987 -5.100 6.657 1.00 95.44 102 LEU A CA 1
ATOM 799 C C . LEU A 1 102 ? 6.694 -4.775 7.408 1.00 95.44 102 LEU A C 1
ATOM 801 O O . LEU A 1 102 ? 6.681 -4.826 8.634 1.00 95.44 102 LEU A O 1
ATOM 805 N N . ILE A 1 103 ? 5.628 -4.451 6.677 1.00 95.62 103 ILE A N 1
ATOM 806 C CA . ILE A 1 103 ? 4.325 -4.095 7.240 1.00 95.62 103 ILE A CA 1
ATOM 807 C C . ILE A 1 103 ? 3.705 -5.279 7.993 1.00 95.62 103 ILE A C 1
ATOM 809 O O . ILE A 1 103 ? 3.203 -5.095 9.096 1.00 95.62 103 ILE A O 1
ATOM 813 N N . GLU A 1 104 ? 3.824 -6.500 7.468 1.00 95.81 104 GLU A N 1
ATOM 814 C CA . GLU A 1 104 ? 3.351 -7.721 8.136 1.00 95.81 104 GLU A CA 1
ATOM 815 C C . GLU A 1 104 ? 4.054 -8.016 9.467 1.00 95.81 104 GLU A C 1
ATOM 817 O O . GLU A 1 104 ? 3.545 -8.795 10.262 1.00 95.81 104 GLU A O 1
ATOM 822 N N . LYS A 1 105 ? 5.209 -7.403 9.753 1.00 96.31 105 LYS A N 1
ATOM 823 C CA . LYS A 1 105 ? 5.875 -7.536 11.062 1.00 96.31 105 LYS A CA 1
ATOM 824 C C . LYS A 1 105 ? 5.315 -6.588 12.119 1.00 96.31 105 LYS A C 1
ATOM 826 O O . LYS A 1 105 ? 5.742 -6.656 13.271 1.00 96.31 105 LYS A O 1
ATOM 831 N N . CYS A 1 106 ? 4.436 -5.666 11.734 1.00 93.12 106 CYS A N 1
ATOM 832 C CA . CYS A 1 106 ? 3.870 -4.664 12.630 1.00 93.12 106 CYS A CA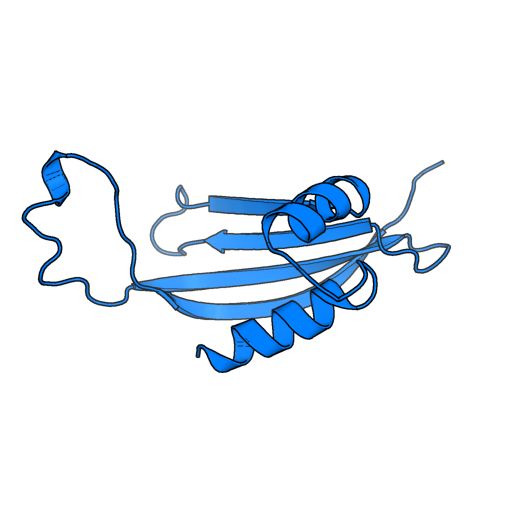 1
ATOM 833 C C . CYS A 1 106 ? 2.539 -5.086 13.263 1.00 93.12 106 CYS A C 1
ATOM 835 O O . CYS A 1 106 ? 2.089 -4.385 14.169 1.00 93.12 106 CYS A O 1
ATOM 837 N N . PHE A 1 107 ? 1.928 -6.188 12.817 1.00 88.69 107 PHE A N 1
ATOM 838 C CA . PHE A 1 107 ? 0.660 -6.699 13.339 1.00 88.69 107 PHE A CA 1
ATOM 839 C C . PHE A 1 107 ? 0.692 -8.213 13.562 1.00 88.69 107 PHE A C 1
ATOM 841 O O . PHE A 1 107 ? 1.353 -8.924 12.774 1.00 88.69 107 PHE A O 1
#

Secondary structure (DSSP, 8-state):
----EEEEEEEEEEEEE------GGGTTSGGG-PPEEEEEEEEEEEETTT--EEEEEEEEE-SS-TT-EEEEEEEHHHHHHHHHHTT--S-TTTHHHHHHHHHTT--